Protein AF-A0A1G1H4Y8-F1 (afdb_monomer)

Solvent-accessible surface area (backbone atoms only — not comparable to full-atom values): 8447 Å² total; per-residue (Å²): 137,82,88,82,89,83,81,83,82,80,83,77,82,76,80,75,79,82,70,83,71,80,71,64,82,72,58,69,73,45,40,33,35,30,34,34,79,92,43,90,86,50,88,61,42,45,46,44,43,35,49,44,67,68,52,51,52,53,52,55,59,35,63,77,40,61,75,93,72,33,42,14,51,37,28,33,40,39,81,44,28,93,84,16,85,90,38,65,40,27,48,39,66,64,41,54,42,76,37,93,74,84,60,85,85,19,75,50,55,72,62,54,48,65,75,40,44,67,55,34,41,77,70,64,35,50,53,30,32,58,54,25,28,72,74,46,74,56,76,133

Radius of gyration: 25.7 Å; Cα contacts (8 Å, |Δi|>4): 232; chains: 1; bounding box: 93×52×41 Å

Secondary structure (DSSP, 8-state):
-----------------------------EEEEEEETT-SSSTT-EEEEE--HHHHHHHHHHHTS-GGGPPEEEEEEEES-TT-TT-SEEEEEEEEEEES---GGG---THHHHHSHHHIIIII-EE--TTEEEEEEE--

Mean predicted aligned error: 10.2 Å

pLDDT: mean 85.96, std 18.38, range [37.88, 98.56]

Sequence (140 aa):
MNLRIATLIILLLLVACNTNDNNSPSSQERTFLFGMVSDSTGDLDFTATTSDPDIISAVLADLDKPQDQRRHINGAIERGNNGNMNWNWHFKPDDWALAEMSIELCDGLPTDPQASLDYWVDRVGRFCPWGSFVKQEKKP

Foldseek 3Di:
DDDDDDDDDDDDPPPPPPPPPPPPPQLPKWKFKKAFLVDPPCLLIFIAIESDVVQVVLQVVQLPDDFVPFFWKKFFKDADRPVRVNARMYGDYPGMHGDPDDDPQQCDTSCPCRVPVCCCCVPVRMYTNRRMGTDGIDDD

Structure (mmCIF, N/CA/C/O backbone):
data_AF-A0A1G1H4Y8-F1
#
_entry.id   AF-A0A1G1H4Y8-F1
#
loop_
_atom_site.group_PDB
_atom_site.id
_atom_site.type_symbol
_atom_site.label_atom_id
_atom_site.label_alt_id
_atom_site.label_comp_id
_atom_site.label_asym_id
_atom_site.label_entity_id
_atom_site.label_seq_id
_atom_site.pdbx_PDB_ins_code
_atom_site.Cartn_x
_atom_site.Cartn_y
_atom_site.Cartn_z
_atom_site.occupancy
_atom_site.B_iso_or_equiv
_atom_site.auth_seq_id
_atom_site.auth_comp_id
_atom_site.auth_asym_id
_atom_site.auth_atom_id
_atom_site.pdbx_PDB_model_num
ATOM 1 N N . MET A 1 1 ? -78.346 -38.454 -21.417 1.00 40.50 1 MET A N 1
ATOM 2 C CA . MET A 1 1 ? -77.464 -38.939 -22.498 1.00 40.50 1 MET A CA 1
ATOM 3 C C . MET A 1 1 ? -76.580 -37.777 -22.941 1.00 40.50 1 MET A C 1
ATOM 5 O O . MET A 1 1 ? -77.110 -36.792 -23.427 1.00 40.50 1 MET A O 1
ATOM 9 N N . ASN A 1 2 ? -75.272 -37.905 -22.702 1.00 37.88 2 ASN A N 1
ATOM 10 C CA . ASN A 1 2 ? -74.150 -37.162 -23.305 1.00 37.88 2 ASN A CA 1
ATOM 11 C C . ASN A 1 2 ? -73.852 -35.713 -22.853 1.00 37.88 2 ASN A C 1
ATOM 13 O O . ASN A 1 2 ? -74.220 -34.732 -23.486 1.00 37.88 2 ASN A O 1
ATOM 17 N N . LEU A 1 3 ? -73.075 -35.652 -21.765 1.00 43.12 3 LEU A N 1
ATOM 18 C CA . LEU A 1 3 ? -71.881 -34.828 -21.512 1.00 43.12 3 LEU A CA 1
ATOM 19 C C . LEU A 1 3 ? -71.354 -33.981 -22.694 1.00 43.12 3 LEU A C 1
ATOM 21 O O . LEU A 1 3 ? -70.957 -34.572 -23.695 1.00 43.12 3 LEU A O 1
ATOM 25 N N . ARG A 1 4 ? -71.193 -32.655 -22.509 1.00 47.81 4 ARG A N 1
ATOM 26 C CA . ARG A 1 4 ? -70.048 -31.859 -23.018 1.00 47.81 4 ARG A CA 1
ATOM 27 C C . ARG A 1 4 ? -69.746 -30.684 -22.080 1.00 47.81 4 ARG A C 1
ATOM 29 O O . ARG A 1 4 ? -70.493 -29.716 -22.010 1.00 47.81 4 ARG A O 1
ATOM 36 N N . ILE A 1 5 ? -68.641 -30.815 -21.354 1.00 53.69 5 ILE A N 1
ATOM 37 C CA . ILE A 1 5 ? -68.002 -29.773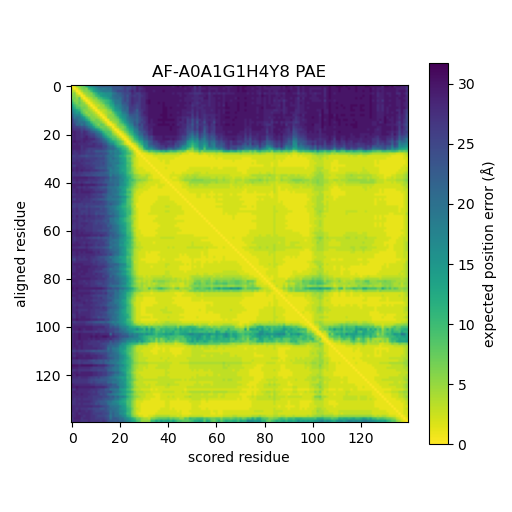 -20.546 1.00 53.69 5 ILE A CA 1
ATOM 38 C C . ILE A 1 5 ? -67.287 -28.836 -21.528 1.00 53.69 5 ILE A C 1
ATOM 40 O O . ILE A 1 5 ? -66.419 -29.289 -22.272 1.00 53.69 5 ILE A O 1
ATOM 44 N N . ALA A 1 6 ? -67.674 -27.561 -21.574 1.00 52.31 6 ALA A N 1
ATOM 45 C CA . ALA A 1 6 ? -66.977 -26.542 -22.355 1.00 52.31 6 ALA A CA 1
ATOM 46 C C . ALA A 1 6 ? -66.029 -25.773 -21.425 1.00 52.31 6 ALA A C 1
ATOM 48 O O . ALA A 1 6 ? -66.447 -24.937 -20.628 1.00 52.31 6 ALA A O 1
ATOM 49 N N . THR A 1 7 ? -64.752 -26.132 -21.494 1.00 53.78 7 THR A N 1
ATOM 50 C CA . THR A 1 7 ? -63.644 -25.569 -20.722 1.00 53.78 7 THR A CA 1
ATOM 51 C C . THR A 1 7 ? -63.353 -24.134 -21.172 1.00 53.78 7 THR A C 1
ATOM 53 O O . THR A 1 7 ? -63.011 -23.905 -22.331 1.00 53.78 7 THR A O 1
ATOM 56 N N . LEU A 1 8 ? -63.477 -23.165 -20.263 1.00 49.56 8 LEU A N 1
ATOM 57 C CA . LEU A 1 8 ? -63.115 -21.765 -20.491 1.00 49.56 8 LEU A CA 1
ATOM 58 C C . LEU A 1 8 ? -61.593 -21.617 -20.308 1.00 49.56 8 LEU A C 1
ATOM 60 O O . LEU A 1 8 ? -61.090 -21.658 -19.187 1.00 49.56 8 LEU A O 1
ATOM 64 N N . ILE A 1 9 ? -60.847 -21.512 -21.408 1.00 53.84 9 ILE A N 1
ATOM 65 C CA . ILE A 1 9 ? -59.391 -21.311 -21.387 1.00 53.84 9 ILE A CA 1
ATOM 66 C C . ILE A 1 9 ? -59.118 -19.825 -21.135 1.00 53.84 9 ILE A C 1
ATOM 68 O O . ILE A 1 9 ? -59.320 -18.983 -22.008 1.00 53.84 9 ILE A O 1
ATOM 72 N N . ILE A 1 10 ? -58.677 -19.509 -19.919 1.00 56.00 10 ILE A N 1
ATOM 73 C CA . ILE A 1 10 ? -58.153 -18.196 -19.537 1.00 56.00 10 ILE A CA 1
ATOM 74 C C . ILE A 1 10 ? -56.742 -18.078 -20.122 1.00 56.00 10 ILE A C 1
ATOM 76 O O . ILE A 1 10 ? -55.825 -18.781 -19.700 1.00 56.00 10 ILE A O 1
ATOM 80 N N . LEU A 1 11 ? -56.571 -17.194 -21.104 1.00 49.28 11 LEU A N 1
ATOM 81 C CA . LEU A 1 11 ? -55.270 -16.847 -21.668 1.00 49.28 11 LEU A CA 1
ATOM 82 C C . LEU A 1 11 ? -54.569 -15.853 -20.726 1.00 49.28 11 LEU A C 1
ATOM 84 O O . LEU A 1 11 ? -54.732 -14.641 -20.853 1.00 49.28 11 LEU A O 1
ATOM 88 N N . LEU A 1 12 ? -53.812 -16.365 -19.750 1.00 55.59 12 LEU A N 1
ATOM 89 C CA . LEU A 1 12 ? -52.840 -15.562 -19.006 1.00 55.59 12 LEU A CA 1
ATOM 90 C C . LEU A 1 12 ? -51.648 -15.263 -19.925 1.00 55.59 12 LEU A C 1
ATOM 92 O O . LEU A 1 12 ? -50.859 -16.149 -20.247 1.00 55.59 12 LEU A O 1
ATOM 96 N N . LEU A 1 13 ? -51.517 -14.000 -20.330 1.00 53.00 13 LEU A N 1
ATOM 97 C CA . LEU A 1 13 ? -50.291 -13.448 -20.901 1.00 53.00 13 LEU A CA 1
ATOM 98 C C . LEU A 1 13 ? -49.211 -13.447 -19.810 1.00 53.00 13 LEU A C 1
ATOM 100 O O . LEU A 1 13 ? -49.075 -12.491 -19.050 1.00 53.00 13 LEU A O 1
ATOM 104 N N . LEU A 1 14 ? -48.455 -14.539 -19.716 1.00 53.69 14 LEU A N 1
ATOM 105 C CA . LEU A 1 14 ? -47.176 -14.541 -19.019 1.00 53.69 14 LEU A CA 1
ATOM 106 C C . LEU A 1 14 ? -46.214 -13.689 -1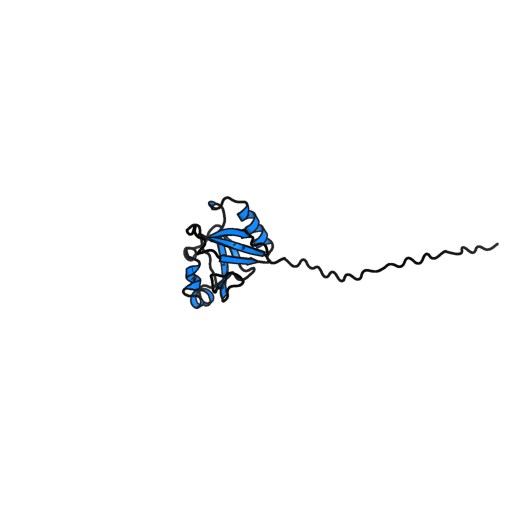9.849 1.00 53.69 14 LEU A C 1
ATOM 108 O O . LEU A 1 14 ? -45.654 -14.144 -20.846 1.00 53.69 14 LEU A O 1
ATOM 112 N N . VAL A 1 15 ? -46.044 -12.432 -19.443 1.00 57.78 15 VAL A N 1
ATOM 113 C CA . VAL A 1 15 ? -44.864 -11.647 -19.801 1.00 57.78 15 VAL A CA 1
ATOM 114 C C . VAL A 1 15 ? -43.679 -12.356 -19.151 1.00 57.78 15 VAL A C 1
ATOM 116 O O . VAL A 1 15 ? -43.399 -12.181 -17.968 1.00 57.78 15 VAL A O 1
ATOM 119 N N . ALA A 1 16 ? -43.032 -13.234 -19.911 1.00 54.09 16 ALA A N 1
ATOM 120 C CA . ALA A 1 16 ? -41.738 -13.774 -19.548 1.00 54.09 16 ALA A CA 1
ATOM 121 C C . ALA A 1 16 ? -40.726 -12.630 -19.670 1.00 54.09 16 ALA A C 1
ATOM 123 O O . ALA A 1 16 ? -40.292 -12.285 -20.769 1.00 54.09 16 ALA A O 1
ATOM 124 N N . CYS A 1 17 ? -40.375 -12.010 -18.544 1.00 53.81 17 CYS A N 1
ATOM 125 C CA . CYS A 1 17 ? -39.141 -11.246 -18.467 1.00 53.81 17 CYS A CA 1
ATOM 126 C C . CYS A 1 17 ? -38.000 -12.239 -18.688 1.00 53.81 17 CYS A C 1
ATOM 128 O O . CYS A 1 17 ? -37.648 -13.004 -17.796 1.00 53.81 17 CYS A O 1
ATOM 130 N N . ASN A 1 18 ? -37.459 -12.258 -19.903 1.00 51.84 18 ASN A N 1
ATOM 131 C CA . ASN A 1 18 ? -36.187 -12.899 -20.184 1.00 51.84 18 ASN A CA 1
ATOM 132 C C . ASN A 1 18 ? -35.076 -11.991 -19.645 1.00 51.84 18 ASN A C 1
ATOM 134 O O . ASN A 1 18 ? -34.394 -11.312 -20.413 1.00 51.84 18 ASN A O 1
ATOM 138 N N . THR A 1 19 ? -34.938 -11.905 -18.323 1.00 48.22 19 THR A N 1
ATOM 139 C CA . THR A 1 19 ? -33.696 -11.423 -17.734 1.00 48.22 19 THR A CA 1
ATOM 140 C C . THR A 1 19 ? -32.726 -12.588 -17.769 1.00 48.22 19 THR A C 1
ATOM 142 O O . THR A 1 19 ? -32.739 -13.484 -16.928 1.00 48.22 19 THR A O 1
ATOM 145 N N . ASN A 1 20 ? -31.882 -12.582 -18.799 1.00 50.19 20 ASN A N 1
ATOM 146 C CA . ASN A 1 20 ? -30.609 -13.284 -18.764 1.00 50.19 20 ASN A CA 1
ATOM 147 C C . ASN A 1 20 ? -29.728 -12.598 -17.707 1.00 50.19 20 ASN A C 1
ATOM 149 O O . ASN A 1 20 ? -28.750 -11.933 -18.044 1.00 50.19 20 ASN A O 1
ATOM 153 N N . ASP A 1 21 ? -30.100 -12.716 -16.434 1.00 48.72 21 ASP A N 1
ATOM 154 C CA . ASP A 1 21 ? -29.264 -12.303 -15.320 1.00 48.72 21 ASP A CA 1
ATOM 155 C C . ASP A 1 21 ? -28.197 -13.379 -15.152 1.00 48.72 21 ASP A C 1
ATOM 157 O O . ASP A 1 21 ? -28.234 -14.212 -14.248 1.00 48.72 21 ASP A O 1
ATOM 161 N N . ASN A 1 22 ? -27.196 -13.329 -16.027 1.00 45.34 22 ASN A N 1
ATOM 162 C CA . ASN A 1 22 ? -25.881 -13.881 -15.734 1.00 45.34 22 ASN A CA 1
ATOM 163 C C . ASN A 1 22 ? -25.207 -13.000 -14.663 1.00 45.34 22 ASN A C 1
ATOM 165 O O . ASN A 1 22 ? -24.094 -12.519 -14.854 1.00 45.34 22 ASN A O 1
ATOM 169 N N . ASN A 1 23 ? -25.883 -12.769 -13.535 1.00 46.97 23 ASN A N 1
ATOM 170 C CA . ASN A 1 23 ? -25.273 -12.239 -12.326 1.00 46.97 23 ASN A CA 1
ATOM 171 C C . ASN A 1 23 ? -24.546 -13.398 -11.645 1.00 46.97 23 ASN A C 1
ATOM 173 O O . ASN A 1 23 ? -24.952 -13.913 -10.606 1.00 46.97 23 ASN A O 1
ATOM 177 N N . SER A 1 24 ? -23.432 -13.800 -12.258 1.00 47.72 24 SER A N 1
ATOM 178 C CA . SER A 1 24 ? -22.297 -14.235 -11.454 1.00 47.72 24 SER A CA 1
ATOM 179 C C . SER A 1 24 ? -22.012 -13.084 -10.483 1.00 47.72 24 SER A C 1
ATOM 181 O O . SER A 1 24 ? -22.055 -11.935 -10.933 1.00 47.72 24 SER A O 1
ATOM 183 N N . PRO A 1 25 ? -21.776 -13.319 -9.181 1.00 47.59 25 PRO A N 1
ATOM 184 C CA . PRO A 1 25 ? -21.366 -12.240 -8.302 1.00 47.59 25 PRO A CA 1
ATOM 185 C C . PRO A 1 25 ? -20.052 -11.716 -8.873 1.00 47.59 25 PRO A C 1
ATOM 187 O O . PRO A 1 25 ? -19.017 -12.367 -8.772 1.00 47.59 25 PRO A O 1
ATOM 190 N N . SER A 1 26 ? -20.112 -10.580 -9.564 1.00 50.66 26 SER A N 1
ATOM 191 C CA . SER A 1 26 ? -18.940 -9.755 -9.778 1.00 50.66 26 SER A CA 1
ATOM 192 C C . SER A 1 26 ? -18.461 -9.451 -8.368 1.00 50.66 26 SER A C 1
ATOM 194 O O . SER A 1 26 ? -19.160 -8.773 -7.614 1.00 50.66 26 SER A O 1
ATOM 196 N N . SER A 1 27 ? -17.345 -10.054 -7.963 1.00 64.38 27 SER A N 1
ATOM 197 C CA . SER A 1 27 ? -16.644 -9.621 -6.768 1.00 64.38 27 SER A CA 1
ATOM 198 C C . SER A 1 27 ? -16.307 -8.157 -7.006 1.00 64.38 27 SER A C 1
ATOM 200 O O . SER A 1 27 ? -15.480 -7.823 -7.853 1.00 64.38 27 SER A O 1
ATOM 202 N N . GLN A 1 28 ? -17.067 -7.269 -6.370 1.00 86.75 28 GLN A N 1
ATOM 203 C CA . GLN A 1 28 ? -16.855 -5.842 -6.521 1.00 86.75 28 GLN A CA 1
ATOM 204 C C . GLN A 1 28 ? -15.432 -5.554 -6.056 1.00 86.75 28 GLN A C 1
ATOM 206 O O . GLN A 1 28 ? -15.087 -5.846 -4.912 1.00 86.75 28 GLN A O 1
ATOM 211 N N . GLU A 1 29 ? -14.616 -5.022 -6.958 1.00 92.75 29 GLU A N 1
ATOM 212 C CA . GLU A 1 29 ? -13.262 -4.602 -6.637 1.00 92.75 29 GLU A CA 1
ATOM 213 C C . GLU A 1 29 ? -13.309 -3.505 -5.562 1.00 92.75 29 GLU A C 1
ATOM 215 O O . GLU A 1 29 ? -14.134 -2.587 -5.620 1.00 92.75 29 GLU A O 1
ATOM 220 N N . ARG A 1 30 ? -12.443 -3.623 -4.552 1.00 95.69 30 ARG A N 1
ATOM 221 C CA . ARG A 1 30 ? -12.343 -2.692 -3.425 1.00 95.69 30 ARG A CA 1
ATOM 222 C C . ARG A 1 30 ? -10.925 -2.173 -3.307 1.00 95.69 30 ARG A C 1
ATOM 224 O O . ARG A 1 30 ? -9.963 -2.929 -3.429 1.00 95.69 30 ARG A O 1
ATOM 231 N N . THR A 1 31 ? -10.806 -0.886 -3.007 1.00 96.88 31 THR A N 1
ATOM 232 C CA . THR A 1 31 ? -9.520 -0.223 -2.790 1.00 96.88 31 THR A CA 1
ATOM 233 C C . THR A 1 31 ? -9.400 0.207 -1.339 1.00 96.88 31 THR A C 1
ATOM 235 O O . THR A 1 31 ? -10.292 0.843 -0.777 1.00 96.88 31 THR A O 1
ATOM 238 N N . PHE A 1 32 ? -8.256 -0.084 -0.737 1.00 97.69 32 PHE A N 1
ATOM 239 C CA . PHE A 1 32 ? -7.942 0.275 0.638 1.00 97.69 32 PHE A CA 1
ATOM 240 C C . PHE A 1 32 ? -6.741 1.213 0.672 1.00 97.69 32 PHE A C 1
ATOM 242 O O . PHE A 1 32 ? -5.788 1.051 -0.089 1.00 97.69 32 PHE A O 1
ATOM 249 N N . LEU A 1 33 ? -6.809 2.216 1.545 1.00 97.88 33 LEU A N 1
ATOM 250 C CA . LEU A 1 33 ? -5.703 3.112 1.854 1.00 97.88 33 LEU A CA 1
ATOM 251 C C . LEU A 1 33 ? -4.893 2.518 3.004 1.00 97.88 33 LEU A C 1
ATOM 253 O O . LEU A 1 33 ? -5.452 2.224 4.062 1.00 97.88 33 LEU A O 1
ATOM 257 N N . PHE A 1 34 ? -3.589 2.406 2.807 1.00 98.00 34 PHE A N 1
ATOM 258 C CA . PHE A 1 34 ? -2.609 2.042 3.817 1.00 98.00 34 PHE A CA 1
ATOM 259 C C . PHE A 1 34 ? -1.757 3.259 4.161 1.00 98.00 34 PHE A C 1
ATOM 261 O O . PHE A 1 34 ? -1.472 4.085 3.293 1.00 98.00 34 PHE A O 1
ATOM 268 N N . GLY A 1 35 ? -1.357 3.359 5.424 1.00 97.44 35 GLY A N 1
ATOM 269 C CA . GLY A 1 35 ? -0.361 4.326 5.877 1.00 97.44 35 GLY A CA 1
ATOM 270 C C . GLY A 1 35 ? 0.741 3.656 6.676 1.00 97.44 35 GLY A C 1
ATOM 271 O O . GLY A 1 35 ? 0.666 2.458 6.938 1.00 97.44 35 GLY A O 1
ATOM 272 N N . MET A 1 36 ? 1.751 4.433 7.062 1.00 97.00 36 MET A N 1
ATOM 273 C CA . MET A 1 36 ? 2.919 3.958 7.806 1.00 97.00 36 MET A CA 1
ATOM 274 C C . MET A 1 36 ? 2.899 4.494 9.240 1.00 97.00 36 MET A C 1
ATOM 276 O O . MET A 1 36 ? 2.643 5.673 9.455 1.00 97.00 36 MET A O 1
ATOM 280 N N . VAL A 1 37 ? 3.205 3.665 10.241 1.00 95.69 37 VAL A N 1
ATOM 281 C CA . VAL A 1 37 ? 3.258 4.090 11.657 1.00 95.69 37 VAL A CA 1
ATOM 282 C C . VAL A 1 37 ? 4.290 5.192 11.908 1.00 95.69 37 VAL A C 1
ATOM 284 O O . VAL A 1 37 ? 4.139 5.978 12.839 1.00 95.69 37 VAL A O 1
ATOM 287 N N . SER A 1 38 ? 5.331 5.252 11.077 1.00 94.25 38 SER A N 1
ATOM 288 C CA . SER A 1 38 ? 6.378 6.273 11.109 1.00 94.25 38 SER A CA 1
ATOM 289 C C . SER A 1 38 ? 5.978 7.586 10.431 1.00 94.25 38 SER A C 1
ATOM 291 O O . SER A 1 38 ? 6.740 8.549 10.511 1.00 94.25 38 SER A O 1
ATOM 293 N N . ASP A 1 39 ? 4.814 7.641 9.780 1.00 95.62 39 ASP A N 1
ATOM 294 C CA . ASP A 1 39 ? 4.368 8.785 8.996 1.00 95.62 39 ASP A CA 1
ATOM 295 C C . ASP A 1 39 ? 2.967 9.261 9.406 1.00 95.62 39 ASP A C 1
ATOM 297 O O . ASP A 1 39 ? 1.935 8.668 9.081 1.00 95.62 39 ASP A O 1
ATOM 301 N N . SER A 1 40 ? 2.940 10.391 10.109 1.00 93.12 40 SER A N 1
ATOM 302 C CA . SER A 1 40 ? 1.705 11.059 10.509 1.00 93.12 40 SER A CA 1
ATOM 303 C C . SER A 1 40 ? 1.173 12.053 9.473 1.00 93.12 40 SER A C 1
ATOM 305 O O . SER A 1 40 ? 0.028 12.486 9.617 1.00 93.12 40 SER A O 1
ATOM 307 N N . THR A 1 41 ? 1.952 12.427 8.449 1.00 95.38 41 THR A N 1
ATOM 308 C CA . THR A 1 41 ? 1.513 13.373 7.407 1.00 95.38 41 THR A CA 1
ATOM 309 C C . THR A 1 41 ? 0.721 12.668 6.309 1.00 95.38 41 THR A C 1
ATOM 311 O O . THR A 1 41 ? -0.171 13.278 5.719 1.00 95.38 41 THR A O 1
ATOM 314 N N . GLY A 1 42 ? 0.983 11.375 6.094 1.00 95.62 42 GLY A N 1
ATOM 315 C CA . GLY A 1 42 ? 0.382 10.576 5.026 1.00 95.62 42 GLY A CA 1
ATOM 316 C C . GLY A 1 42 ? 1.120 10.699 3.692 1.00 95.62 42 GLY A C 1
ATOM 317 O O . GLY A 1 42 ? 0.601 10.260 2.667 1.00 95.62 42 GLY A O 1
ATOM 318 N N . ASP A 1 43 ? 2.326 11.271 3.687 1.00 96.06 43 ASP A N 1
ATOM 319 C CA . ASP A 1 43 ? 3.184 11.350 2.501 1.00 96.06 43 ASP A CA 1
ATOM 320 C C . ASP A 1 43 ? 3.613 9.957 2.006 1.00 96.06 43 ASP A C 1
ATOM 322 O O . ASP A 1 43 ? 3.863 9.757 0.816 1.00 96.06 43 ASP A O 1
ATOM 326 N N . LEU A 1 44 ? 3.657 8.976 2.910 1.00 96.75 44 LEU A N 1
ATOM 327 C CA . LEU A 1 44 ? 3.945 7.572 2.638 1.00 96.75 44 LEU A CA 1
ATOM 328 C C . LEU A 1 44 ? 2.683 6.740 2.386 1.00 96.75 44 LEU A C 1
ATOM 330 O O . LEU A 1 44 ? 2.778 5.521 2.267 1.00 96.75 44 LEU A O 1
ATOM 334 N N . ASP A 1 45 ? 1.501 7.347 2.303 1.00 97.50 45 ASP A N 1
ATOM 335 C CA . ASP A 1 45 ? 0.283 6.580 2.069 1.00 97.50 45 ASP A CA 1
ATOM 336 C C . ASP A 1 45 ? 0.272 5.954 0.674 1.00 97.50 45 ASP A C 1
ATOM 338 O O . ASP A 1 45 ? 0.684 6.554 -0.324 1.00 97.50 45 ASP A O 1
ATOM 342 N N . PHE A 1 46 ? -0.250 4.734 0.599 1.00 97.75 46 PHE A N 1
ATOM 343 C CA . PHE A 1 46 ? -0.407 3.998 -0.648 1.00 97.75 46 PHE A CA 1
ATOM 344 C C . PHE A 1 46 ? -1.717 3.215 -0.662 1.00 97.75 46 PHE A C 1
ATOM 346 O O . PHE A 1 46 ? -2.343 2.983 0.371 1.00 97.75 46 PHE A O 1
ATOM 353 N N . THR A 1 47 ? -2.165 2.812 -1.846 1.00 97.50 47 THR A N 1
ATOM 354 C CA . THR A 1 47 ? -3.371 1.996 -2.007 1.00 97.50 47 THR A CA 1
ATOM 355 C C . THR A 1 47 ? -3.063 0.581 -2.450 1.00 97.50 47 THR A C 1
ATOM 357 O O . THR A 1 47 ? -2.147 0.356 -3.239 1.00 97.50 47 THR A O 1
ATOM 360 N N . ALA A 1 48 ? -3.898 -0.354 -2.007 1.00 97.44 48 ALA A N 1
ATOM 361 C CA . ALA A 1 48 ? -3.966 -1.695 -2.566 1.00 97.44 48 ALA A CA 1
ATOM 362 C C . ALA A 1 48 ? -5.415 -2.029 -2.920 1.00 97.44 48 ALA A C 1
ATOM 364 O O . ALA A 1 48 ? -6.348 -1.674 -2.192 1.00 97.44 48 ALA A O 1
ATOM 365 N N . THR A 1 49 ? -5.581 -2.695 -4.054 1.00 96.50 49 THR A N 1
ATOM 366 C CA . THR A 1 49 ? -6.879 -3.044 -4.622 1.00 96.50 49 THR A CA 1
ATOM 367 C C . THR A 1 49 ? -7.017 -4.561 -4.660 1.00 96.50 49 THR A C 1
ATOM 369 O O . THR A 1 49 ? -6.025 -5.270 -4.831 1.00 96.50 49 THR A O 1
ATOM 372 N N . THR A 1 50 ? -8.226 -5.066 -4.437 1.00 96.88 50 THR A N 1
ATOM 373 C CA . THR A 1 50 ? -8.519 -6.501 -4.453 1.00 96.88 50 THR A CA 1
ATOM 374 C C . THR A 1 50 ? -9.998 -6.758 -4.744 1.00 96.88 50 THR A C 1
ATOM 376 O O . THR A 1 50 ? -10.870 -5.972 -4.370 1.00 96.88 50 THR A O 1
ATOM 379 N N . SER A 1 51 ? -10.272 -7.870 -5.411 1.00 96.75 51 SER A N 1
ATOM 380 C CA . SER A 1 51 ? -11.577 -8.502 -5.555 1.00 96.75 51 SER A CA 1
ATOM 381 C C . SER A 1 51 ? -11.689 -9.813 -4.751 1.00 96.75 51 SER A C 1
ATOM 383 O O . SER A 1 51 ? -12.777 -10.383 -4.658 1.00 96.75 51 SER A O 1
ATOM 385 N N . ASP A 1 52 ? -10.597 -10.282 -4.140 1.00 97.06 52 ASP A N 1
ATOM 386 C CA . ASP A 1 52 ? -10.558 -11.489 -3.316 1.00 97.06 52 ASP A CA 1
ATOM 387 C C . ASP A 1 52 ? -11.371 -11.304 -2.013 1.00 97.06 52 ASP A C 1
ATOM 389 O O . ASP A 1 52 ? -11.047 -10.448 -1.178 1.00 97.06 52 ASP A O 1
ATOM 393 N N . PRO A 1 53 ? -12.431 -12.106 -1.796 1.00 96.62 53 PRO A N 1
ATOM 394 C CA . PRO A 1 53 ? -13.285 -11.979 -0.621 1.00 96.62 53 PRO A CA 1
ATOM 395 C C . PRO A 1 53 ? -12.559 -12.255 0.705 1.00 96.62 53 PRO A C 1
ATOM 397 O O . PRO A 1 53 ? -12.932 -11.661 1.721 1.00 96.62 53 PRO A O 1
ATOM 400 N N . ASP A 1 54 ? -11.525 -13.098 0.719 1.00 97.62 54 ASP A N 1
ATOM 401 C CA . ASP A 1 54 ? -10.761 -13.425 1.924 1.00 97.62 54 ASP A CA 1
ATOM 402 C C . ASP A 1 54 ? -9.846 -12.260 2.313 1.00 97.62 54 ASP A C 1
ATOM 404 O O . ASP A 1 54 ? -9.804 -11.867 3.485 1.00 97.62 54 ASP A O 1
ATOM 408 N N . ILE A 1 55 ? -9.184 -11.634 1.331 1.00 98.19 55 ILE A N 1
ATOM 409 C CA . ILE A 1 55 ? -8.401 -10.409 1.553 1.00 98.19 55 ILE A CA 1
ATOM 410 C C . ILE A 1 55 ? -9.325 -9.295 2.051 1.00 98.19 55 ILE A C 1
ATOM 412 O O . ILE A 1 55 ? -9.041 -8.653 3.065 1.00 98.19 55 ILE A O 1
ATOM 416 N N . ILE A 1 56 ? -10.467 -9.096 1.389 1.00 98.00 56 ILE A N 1
ATOM 417 C CA . ILE A 1 56 ? -11.467 -8.098 1.781 1.00 98.00 56 ILE A CA 1
ATOM 418 C C . ILE A 1 56 ? -11.921 -8.325 3.228 1.00 98.00 56 ILE A C 1
ATOM 420 O O . ILE A 1 56 ? -11.913 -7.388 4.029 1.00 98.00 56 ILE A O 1
ATOM 424 N N . SER A 1 57 ? -12.292 -9.557 3.586 1.00 97.75 57 SER A N 1
ATOM 425 C CA . SER A 1 57 ? -12.723 -9.892 4.945 1.00 97.75 57 SER A CA 1
ATOM 426 C C . SER A 1 57 ? -11.614 -9.642 5.969 1.00 97.75 57 SER A C 1
ATOM 428 O O . SER A 1 57 ? -11.883 -9.129 7.056 1.00 97.75 57 SER A O 1
ATOM 430 N N . ALA A 1 58 ? -10.364 -9.972 5.636 1.00 98.44 58 ALA A N 1
ATOM 431 C CA . ALA A 1 58 ? -9.216 -9.746 6.506 1.00 98.44 58 ALA A CA 1
ATOM 432 C C . ALA A 1 58 ? -8.964 -8.251 6.757 1.00 98.44 58 ALA A C 1
ATOM 434 O O . ALA A 1 58 ? -8.698 -7.864 7.895 1.00 98.44 58 ALA A O 1
ATOM 435 N N . VAL A 1 59 ? -9.068 -7.416 5.722 1.00 98.38 59 VAL A N 1
ATOM 436 C CA . VAL A 1 59 ? -8.865 -5.966 5.830 1.00 98.38 59 VAL A CA 1
ATOM 437 C C . VAL A 1 59 ? -9.973 -5.305 6.637 1.00 98.38 59 VAL A C 1
ATOM 439 O O . VAL A 1 59 ? -9.691 -4.472 7.496 1.00 98.38 59 VAL A O 1
ATOM 442 N N . LEU A 1 60 ? -11.226 -5.705 6.412 1.00 98.06 60 LEU A N 1
ATOM 443 C CA . LEU A 1 60 ? -12.348 -5.219 7.210 1.00 98.06 60 LEU A CA 1
ATOM 444 C C . LEU A 1 60 ? -12.199 -5.592 8.688 1.00 98.06 60 LEU A C 1
ATOM 446 O O . LEU A 1 60 ? -12.380 -4.734 9.546 1.00 98.06 60 LEU A O 1
ATOM 450 N N . ALA A 1 61 ? -11.786 -6.826 8.986 1.00 98.44 61 ALA A N 1
ATOM 451 C CA . ALA A 1 61 ? -11.530 -7.249 10.360 1.00 98.44 61 ALA A CA 1
ATOM 452 C C . ALA A 1 61 ? -10.401 -6.446 11.031 1.00 98.44 61 ALA A C 1
ATOM 454 O O . ALA A 1 61 ? -10.431 -6.247 12.243 1.00 98.44 61 ALA A O 1
ATOM 455 N N . ASP A 1 62 ? -9.404 -5.979 10.276 1.00 98.56 62 ASP A N 1
ATOM 456 C CA . ASP A 1 62 ? -8.338 -5.127 10.808 1.00 98.56 62 ASP A CA 1
ATOM 457 C C . ASP A 1 62 ? -8.778 -3.669 11.001 1.00 98.56 62 ASP A C 1
ATOM 459 O O . ASP A 1 62 ? -8.325 -3.018 11.941 1.00 98.56 62 ASP A O 1
ATOM 463 N N . LEU A 1 63 ? -9.703 -3.153 10.186 1.00 98.44 63 LEU A N 1
ATOM 464 C CA . LEU A 1 63 ? -10.281 -1.818 10.387 1.00 98.44 63 LEU A CA 1
ATOM 465 C C . LEU A 1 63 ? -11.035 -1.688 11.720 1.00 98.44 63 LEU A C 1
ATOM 467 O O . LEU A 1 63 ? -11.036 -0.602 12.302 1.00 98.44 63 LEU A O 1
ATOM 471 N N . ASP A 1 64 ? -11.596 -2.786 12.228 1.00 98.00 64 ASP A N 1
ATOM 472 C CA . ASP A 1 64 ? -12.279 -2.839 13.527 1.00 98.00 64 ASP A CA 1
ATOM 473 C C . ASP A 1 64 ? -11.313 -2.933 14.727 1.00 98.00 64 ASP A C 1
ATOM 475 O O . ASP A 1 64 ? -11.733 -2.822 15.882 1.00 98.00 64 ASP A O 1
ATOM 479 N N . LYS A 1 65 ? -10.008 -3.114 14.484 1.00 98.25 65 LYS A N 1
ATOM 480 C CA . LYS A 1 65 ? -8.982 -3.195 15.533 1.00 98.25 65 LYS A CA 1
ATOM 481 C C . LYS A 1 65 ? -8.357 -1.829 15.838 1.00 98.25 65 LYS A C 1
ATOM 483 O O . LYS A 1 65 ? -8.271 -0.972 14.944 1.00 98.25 65 LYS A O 1
ATOM 488 N N . PRO A 1 66 ? -7.831 -1.633 17.064 1.00 98.00 66 PRO A N 1
ATOM 489 C CA . PRO A 1 66 ? -6.856 -0.582 17.352 1.00 98.00 66 PRO A CA 1
ATOM 490 C C . PRO A 1 66 ? -5.685 -0.613 16.361 1.00 98.00 66 PRO A C 1
ATOM 492 O O . PRO A 1 66 ? -5.280 -1.688 15.923 1.00 98.00 66 PRO A O 1
ATOM 495 N N . GLN A 1 67 ? -5.149 0.556 15.997 1.00 96.31 67 GLN A N 1
ATOM 496 C CA . GLN A 1 67 ? -4.118 0.682 14.955 1.00 96.31 67 GLN A CA 1
ATOM 497 C C . GLN A 1 67 ? -2.880 -0.188 15.221 1.00 96.31 67 GLN A C 1
ATOM 499 O O . GLN A 1 67 ? -2.356 -0.799 14.298 1.00 96.31 67 GLN A O 1
ATOM 504 N N . ASP A 1 68 ? -2.436 -0.266 16.472 1.00 95.12 68 ASP A N 1
ATOM 505 C CA . ASP A 1 68 ? -1.278 -1.048 16.922 1.00 95.12 68 ASP A CA 1
ATOM 506 C C . ASP A 1 68 ? -1.501 -2.571 16.897 1.00 95.12 68 ASP A C 1
ATOM 508 O O . ASP A 1 68 ? -0.563 -3.336 17.098 1.00 95.12 68 ASP A O 1
ATOM 512 N N . GLN A 1 69 ? -2.731 -3.016 16.627 1.00 96.69 69 GLN A N 1
ATOM 513 C CA . GLN A 1 69 ? -3.109 -4.424 16.467 1.00 96.69 69 GLN A CA 1
ATOM 514 C C . GLN A 1 69 ? -3.430 -4.784 15.008 1.00 96.69 69 GLN A C 1
ATOM 516 O O . GLN A 1 69 ? -3.880 -5.901 14.729 1.00 96.69 69 GLN A O 1
ATOM 521 N N . ARG A 1 70 ? -3.256 -3.840 14.073 1.00 97.94 70 ARG A N 1
ATOM 522 C CA . ARG A 1 70 ? -3.462 -4.072 12.640 1.00 97.94 70 ARG A CA 1
ATOM 523 C C . ARG A 1 70 ? -2.217 -4.697 12.037 1.00 97.94 70 ARG A C 1
ATOM 525 O O . ARG A 1 70 ? -1.094 -4.326 12.360 1.00 97.94 70 ARG A O 1
ATOM 532 N N . ARG A 1 71 ? -2.448 -5.646 11.148 1.00 97.94 71 ARG A N 1
ATOM 533 C CA . ARG A 1 71 ? -1.432 -6.336 10.366 1.00 97.94 71 ARG A CA 1
ATOM 534 C C . ARG A 1 71 ? -0.954 -5.451 9.226 1.00 97.94 71 ARG A C 1
ATOM 536 O O . ARG A 1 71 ? -1.719 -4.646 8.683 1.00 97.94 71 ARG A O 1
ATOM 543 N N . HIS A 1 72 ? 0.288 -5.664 8.819 1.00 97.19 72 HIS A N 1
ATOM 544 C CA . HIS A 1 72 ? 0.859 -5.007 7.653 1.00 97.19 72 HIS A CA 1
ATOM 545 C C . HIS A 1 72 ? 0.527 -5.762 6.371 1.00 97.19 72 HIS A C 1
ATOM 547 O O . HIS A 1 72 ? 0.256 -6.964 6.377 1.00 97.19 72 HIS A O 1
ATOM 553 N N . ILE A 1 73 ? 0.559 -5.052 5.249 1.00 97.88 73 ILE A N 1
ATOM 554 C CA . ILE A 1 73 ? 0.399 -5.662 3.928 1.00 97.88 73 ILE A CA 1
ATOM 555 C C . ILE A 1 73 ? 1.699 -6.326 3.470 1.00 97.88 73 ILE A C 1
ATOM 557 O O . ILE A 1 73 ? 2.796 -5.814 3.689 1.00 97.88 73 ILE A O 1
ATOM 561 N N . ASN A 1 74 ? 1.571 -7.472 2.808 1.00 97.00 74 ASN A N 1
ATOM 562 C CA . ASN A 1 74 ? 2.659 -8.191 2.159 1.00 97.00 74 ASN A CA 1
ATOM 563 C C . ASN A 1 74 ? 2.149 -8.788 0.849 1.00 97.00 74 ASN A C 1
ATOM 565 O O . ASN A 1 74 ? 1.163 -9.522 0.843 1.00 97.00 74 ASN A O 1
ATOM 569 N N . GLY A 1 75 ? 2.822 -8.506 -0.261 1.00 96.44 75 GLY A N 1
ATOM 570 C CA . GLY A 1 75 ? 2.358 -8.985 -1.555 1.00 96.44 75 GLY A CA 1
ATOM 571 C C . GLY A 1 75 ? 3.290 -8.691 -2.707 1.00 96.44 75 GLY A C 1
ATOM 572 O O . GLY A 1 75 ? 4.318 -8.029 -2.552 1.00 96.44 75 GLY A O 1
ATOM 573 N N . ALA A 1 76 ? 2.925 -9.217 -3.868 1.00 97.81 76 ALA A N 1
ATOM 574 C CA . ALA A 1 76 ? 3.602 -8.914 -5.110 1.00 97.81 76 ALA A CA 1
ATOM 575 C C . ALA A 1 76 ? 3.313 -7.474 -5.547 1.00 97.81 76 ALA A C 1
ATOM 577 O O . ALA A 1 76 ? 2.219 -6.946 -5.340 1.00 97.81 76 ALA A O 1
ATOM 578 N N . ILE A 1 77 ? 4.296 -6.851 -6.189 1.00 97.62 77 ILE A N 1
ATOM 579 C CA . ILE A 1 77 ? 4.167 -5.504 -6.749 1.00 97.62 77 ILE A CA 1
ATOM 580 C C . ILE A 1 77 ? 4.427 -5.511 -8.250 1.00 97.62 77 ILE A C 1
ATOM 582 O O . ILE A 1 77 ? 5.125 -6.381 -8.779 1.00 97.62 77 ILE A O 1
ATOM 586 N N . GLU A 1 78 ? 3.880 -4.522 -8.941 1.00 98.06 78 GLU A N 1
ATOM 587 C CA . GLU A 1 78 ? 4.171 -4.260 -10.345 1.00 98.06 78 GLU A CA 1
ATOM 588 C C . GLU A 1 78 ? 4.259 -2.765 -10.649 1.00 98.06 78 GLU A C 1
ATOM 590 O O . GLU A 1 78 ? 4.010 -1.906 -9.800 1.00 98.06 78 GLU A O 1
ATOM 595 N N . ARG A 1 79 ? 4.690 -2.461 -11.876 1.00 97.81 79 ARG A N 1
ATOM 596 C CA . ARG A 1 79 ? 4.860 -1.093 -12.370 1.00 97.81 79 ARG A CA 1
ATOM 597 C C . ARG A 1 79 ? 3.501 -0.444 -12.642 1.00 97.81 79 ARG A C 1
ATOM 599 O O . ARG A 1 79 ? 2.539 -1.114 -12.997 1.00 97.81 79 ARG A O 1
ATOM 606 N N . GLY A 1 80 ? 3.464 0.883 -12.575 1.00 96.44 80 GLY A N 1
ATOM 607 C CA . GLY A 1 80 ? 2.250 1.679 -12.752 1.00 96.44 80 GLY A CA 1
ATOM 608 C C . GLY A 1 80 ? 1.582 1.997 -11.419 1.00 96.44 80 GLY A C 1
ATOM 609 O O . GLY A 1 80 ? 1.943 1.437 -10.391 1.00 96.44 80 GLY A O 1
ATOM 610 N N . ASN A 1 81 ? 0.619 2.917 -11.430 1.00 93.06 81 ASN A N 1
ATOM 611 C CA . ASN A 1 81 ? 0.018 3.415 -10.194 1.00 93.06 81 ASN A CA 1
ATOM 612 C C . ASN A 1 81 ? -1.277 2.687 -9.800 1.00 93.06 81 ASN A C 1
ATOM 614 O O . ASN A 1 81 ? -1.527 2.548 -8.618 1.00 93.06 81 ASN A O 1
ATOM 618 N N . ASN A 1 82 ? -2.114 2.222 -10.730 1.00 88.69 82 ASN A N 1
ATOM 619 C CA . ASN A 1 82 ? -3.433 1.639 -10.427 1.00 88.69 82 ASN A CA 1
ATOM 620 C C . ASN A 1 82 ? -4.243 2.433 -9.365 1.00 88.69 82 ASN A C 1
ATOM 622 O O . ASN A 1 82 ? -4.781 1.876 -8.411 1.00 88.69 82 ASN A O 1
ATOM 626 N N . GLY A 1 83 ? -4.248 3.769 -9.469 1.00 85.75 83 GLY A N 1
ATOM 627 C CA . GLY A 1 83 ? -4.890 4.658 -8.482 1.00 85.75 83 GLY A CA 1
ATOM 628 C C . GLY A 1 83 ? -4.032 5.025 -7.257 1.00 85.75 83 GLY A C 1
ATOM 629 O O . GLY A 1 83 ? -4.443 5.852 -6.438 1.00 85.75 83 GLY A O 1
ATOM 630 N N . ASN A 1 84 ? -2.815 4.491 -7.161 1.00 89.94 84 ASN A N 1
ATOM 631 C CA . ASN A 1 84 ? -1.809 4.794 -6.146 1.00 89.94 84 ASN A CA 1
ATOM 632 C C . ASN A 1 84 ? -1.066 6.107 -6.470 1.00 89.94 84 ASN A C 1
ATOM 634 O O . ASN A 1 84 ? 0.081 6.101 -6.900 1.00 89.94 84 ASN A O 1
ATOM 638 N N . MET A 1 85 ? -1.753 7.247 -6.337 1.00 79.56 85 MET A N 1
ATOM 639 C CA . MET A 1 85 ? -1.383 8.535 -6.962 1.00 79.56 85 MET A CA 1
ATOM 640 C C . MET A 1 85 ? 0.067 9.015 -6.753 1.00 79.56 85 MET A C 1
ATOM 642 O O . MET A 1 85 ? 0.599 9.678 -7.640 1.00 79.56 85 MET A O 1
ATOM 646 N N . ASN A 1 86 ? 0.707 8.688 -5.627 1.00 91.44 86 ASN A N 1
ATOM 647 C CA . ASN A 1 86 ? 2.063 9.152 -5.300 1.00 91.44 86 ASN A CA 1
ATOM 648 C C . ASN A 1 86 ? 3.177 8.223 -5.810 1.00 91.44 86 ASN A C 1
ATOM 650 O O . ASN A 1 86 ? 4.357 8.535 -5.659 1.00 91.44 86 ASN A O 1
ATOM 654 N N . TRP A 1 87 ? 2.817 7.088 -6.411 1.00 97.00 87 TRP A N 1
ATOM 655 C CA . TRP A 1 87 ? 3.742 5.993 -6.664 1.00 97.00 87 TRP A CA 1
ATOM 656 C C . TRP A 1 87 ? 3.615 5.471 -8.090 1.00 97.00 87 TRP A C 1
ATOM 658 O O . TRP A 1 87 ? 2.526 5.305 -8.628 1.00 97.00 87 TRP A O 1
ATOM 668 N N . ASN A 1 88 ? 4.752 5.139 -8.695 1.00 97.12 88 ASN A N 1
ATOM 669 C CA . ASN A 1 88 ? 4.812 4.467 -9.996 1.00 97.12 88 ASN A CA 1
ATOM 670 C C . ASN A 1 88 ? 4.801 2.935 -9.869 1.00 97.12 88 ASN A C 1
ATOM 672 O O . ASN A 1 88 ? 5.213 2.227 -10.791 1.00 97.12 88 ASN A O 1
ATOM 676 N N . TRP A 1 89 ? 4.348 2.440 -8.722 1.00 97.56 89 TRP A N 1
ATOM 677 C CA . TRP A 1 89 ? 4.188 1.032 -8.401 1.00 97.56 89 TRP A CA 1
ATOM 678 C C . TRP A 1 89 ? 2.902 0.823 -7.602 1.00 97.56 89 TRP A C 1
ATOM 680 O O . TRP A 1 89 ? 2.393 1.741 -6.948 1.00 97.56 89 TRP A O 1
ATOM 690 N N . HIS A 1 90 ? 2.390 -0.399 -7.632 1.00 98.00 90 HIS A N 1
ATOM 691 C CA . HIS A 1 90 ? 1.257 -0.810 -6.813 1.00 98.00 90 HIS A CA 1
ATOM 692 C C . HIS A 1 90 ? 1.345 -2.299 -6.481 1.00 98.00 90 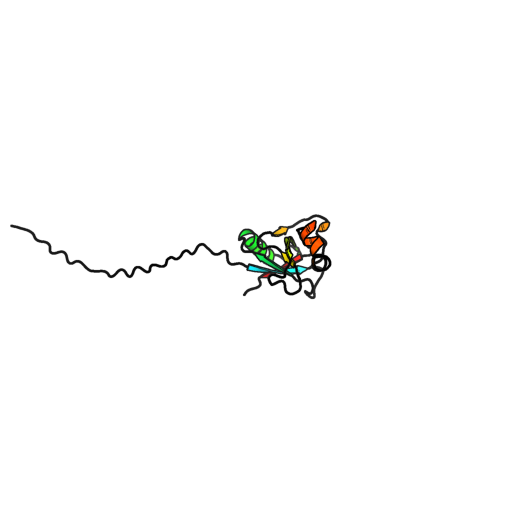HIS A C 1
ATOM 694 O O . HIS A 1 90 ? 2.064 -3.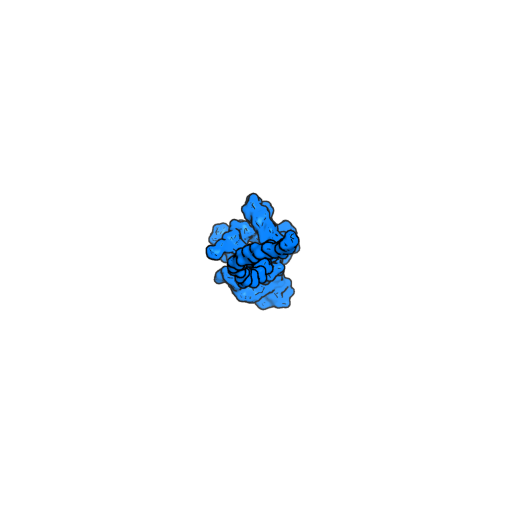054 -7.141 1.00 98.00 90 HIS A O 1
ATOM 700 N N . PHE A 1 91 ? 0.617 -2.714 -5.444 1.00 98.00 91 PHE A N 1
ATOM 701 C CA . PHE A 1 91 ? 0.379 -4.131 -5.184 1.00 98.00 91 PHE A CA 1
ATOM 702 C C . PHE A 1 91 ? -0.462 -4.718 -6.309 1.00 98.00 91 PHE A C 1
ATOM 704 O O . PHE A 1 91 ? -1.501 -4.152 -6.649 1.00 98.00 91 PHE A O 1
ATOM 711 N N . LYS A 1 92 ? -0.031 -5.855 -6.856 1.00 97.94 92 LYS A N 1
ATOM 712 C CA . LYS A 1 92 ? -0.811 -6.590 -7.852 1.00 97.94 92 LYS A CA 1
ATOM 713 C C . LYS A 1 92 ? -2.175 -6.940 -7.257 1.00 97.94 92 LYS A C 1
ATOM 715 O O . LYS A 1 92 ? -2.190 -7.516 -6.167 1.00 97.94 92 LYS A O 1
ATOM 720 N N . PRO A 1 93 ? -3.297 -6.615 -7.921 1.00 96.81 93 PRO A N 1
ATOM 721 C CA . PRO A 1 93 ? -4.608 -6.995 -7.419 1.00 96.81 93 PRO A CA 1
ATOM 722 C C . PRO A 1 93 ? -4.664 -8.492 -7.109 1.00 96.81 93 PRO A C 1
ATOM 724 O O . PRO A 1 93 ? -4.160 -9.303 -7.882 1.00 96.81 93 PRO A O 1
ATOM 727 N N . ASP A 1 94 ? -5.236 -8.832 -5.956 1.00 97.25 94 ASP A N 1
ATOM 728 C CA . ASP A 1 94 ? -5.438 -10.21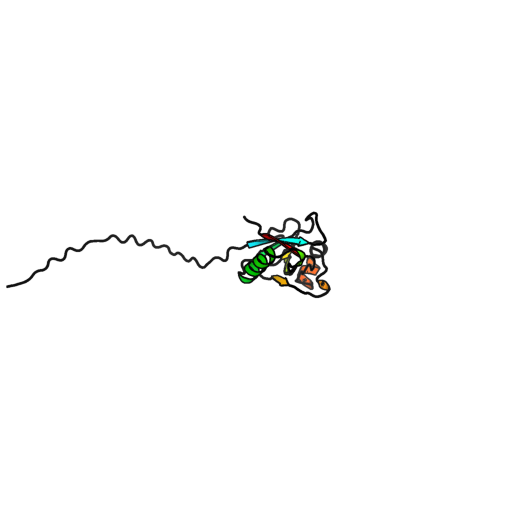2 -5.485 1.00 97.25 94 ASP A CA 1
ATOM 729 C C . ASP A 1 94 ? -4.160 -11.030 -5.190 1.00 97.25 94 ASP A C 1
ATOM 731 O O . ASP A 1 94 ? -4.252 -12.190 -4.802 1.00 97.25 94 ASP A O 1
ATOM 735 N N . ASP A 1 95 ? -2.961 -10.441 -5.293 1.00 97.81 95 ASP A N 1
ATOM 736 C CA . ASP A 1 95 ? -1.675 -11.086 -4.956 1.00 97.81 95 ASP A CA 1
ATOM 737 C C . ASP A 1 95 ? -0.984 -10.372 -3.780 1.00 97.81 95 ASP A C 1
ATOM 739 O O . ASP A 1 95 ? 0.183 -9.967 -3.822 1.00 97.81 95 ASP A O 1
ATOM 743 N N . TRP A 1 96 ? -1.742 -10.177 -2.702 1.00 97.75 96 TRP A N 1
ATOM 744 C CA . TRP A 1 96 ? -1.259 -9.658 -1.425 1.00 97.75 96 TRP A CA 1
ATOM 745 C C . TRP A 1 96 ? -2.116 -10.172 -0.268 1.00 97.75 96 TRP A C 1
ATOM 747 O O . TRP A 1 96 ? -3.217 -10.664 -0.458 1.00 97.75 96 TRP A O 1
ATOM 757 N N . ALA A 1 97 ? -1.611 -10.082 0.955 1.00 97.94 97 ALA A N 1
ATOM 758 C CA . ALA A 1 97 ? -2.349 -10.440 2.157 1.00 97.94 97 ALA A CA 1
ATOM 759 C C . ALA A 1 97 ? -1.898 -9.576 3.336 1.00 97.94 97 ALA A C 1
ATOM 761 O O .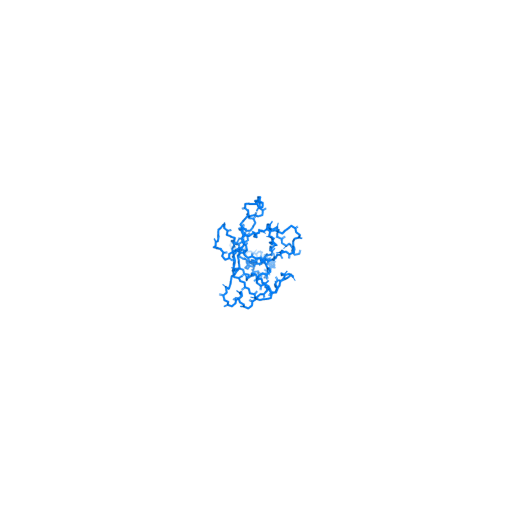 ALA A 1 97 ? -0.881 -8.881 3.274 1.00 97.94 97 ALA A O 1
ATOM 762 N N . LEU A 1 98 ? -2.655 -9.645 4.429 1.00 98.00 98 LEU A N 1
ATOM 763 C CA . LEU A 1 98 ? -2.257 -9.068 5.706 1.00 98.00 98 LEU A CA 1
ATOM 764 C C . LEU A 1 98 ? -1.450 -10.082 6.523 1.00 98.00 98 LEU A C 1
ATOM 766 O O . LEU A 1 98 ? -1.895 -11.215 6.721 1.00 98.00 98 LEU A O 1
ATOM 770 N N . ALA A 1 99 ? -0.294 -9.667 7.033 1.00 95.06 99 ALA A N 1
ATOM 771 C CA . ALA A 1 99 ? 0.636 -10.501 7.785 1.00 95.06 99 ALA A CA 1
ATOM 772 C C . ALA A 1 99 ? 0.871 -9.955 9.202 1.00 95.06 99 ALA A C 1
ATOM 774 O O . ALA A 1 99 ? 0.900 -8.751 9.418 1.00 95.06 99 ALA A O 1
ATOM 775 N N . GLU A 1 100 ? 1.049 -10.849 10.178 1.00 89.06 100 GLU A N 1
ATOM 776 C CA . GLU A 1 100 ? 1.413 -10.474 11.560 1.00 89.06 100 GLU A CA 1
ATOM 777 C C . GLU A 1 100 ? 2.929 -10.398 11.767 1.00 89.06 100 GLU A C 1
ATOM 779 O O . GLU A 1 100 ? 3.413 -9.673 12.626 1.00 89.06 100 GLU A O 1
ATOM 784 N N . MET A 1 101 ? 3.680 -11.171 10.982 1.00 83.94 101 MET A N 1
ATOM 785 C CA . MET A 1 101 ? 5.132 -11.284 11.059 1.00 83.94 101 MET A CA 1
ATOM 786 C C . MET A 1 101 ? 5.699 -11.382 9.649 1.00 83.94 101 MET A C 1
ATOM 788 O O . MET A 1 101 ? 5.070 -11.926 8.738 1.00 83.94 101 MET A O 1
ATOM 792 N N . SER A 1 102 ? 6.905 -10.872 9.444 1.00 78.12 102 SER A N 1
ATOM 793 C CA . SER A 1 102 ? 7.657 -11.062 8.203 1.00 78.12 102 SER A CA 1
ATOM 794 C C . SER A 1 102 ? 9.167 -11.166 8.478 1.00 78.12 102 SER A C 1
ATOM 796 O O . SER A 1 102 ? 9.567 -11.377 9.620 1.00 78.12 102 SER A O 1
ATOM 798 N N . ILE A 1 103 ? 10.013 -11.125 7.447 1.00 75.56 103 ILE A N 1
ATOM 799 C CA . ILE A 1 103 ? 11.484 -11.167 7.576 1.00 75.56 103 ILE A CA 1
ATOM 800 C C . ILE A 1 103 ? 12.075 -9.748 7.517 1.00 75.56 103 ILE A C 1
ATOM 802 O O . ILE A 1 103 ? 11.382 -8.842 7.073 1.00 75.56 103 ILE A O 1
ATOM 806 N N . GLU A 1 104 ? 13.352 -9.553 7.872 1.00 64.81 104 GLU A N 1
ATOM 807 C CA . GLU A 1 104 ? 14.015 -8.224 7.922 1.00 64.81 104 GLU A CA 1
ATOM 808 C C . GLU A 1 104 ? 13.914 -7.393 6.626 1.00 64.81 104 GLU A C 1
ATOM 810 O O . GLU A 1 104 ? 13.951 -6.168 6.664 1.00 64.81 104 GLU A O 1
ATOM 815 N N . LEU A 1 105 ? 13.723 -8.030 5.463 1.00 68.25 105 LEU A N 1
ATOM 816 C CA . LEU A 1 105 ? 13.484 -7.327 4.191 1.00 68.25 105 LEU A CA 1
ATOM 817 C C . LEU A 1 105 ? 12.226 -6.429 4.223 1.00 68.25 105 LEU A C 1
ATOM 819 O O . LEU A 1 105 ? 12.047 -5.573 3.360 1.00 68.25 105 LEU A O 1
ATOM 823 N N . CYS A 1 106 ? 11.352 -6.639 5.202 1.00 81.38 106 CYS A N 1
ATOM 824 C CA . CYS A 1 106 ? 10.065 -5.984 5.337 1.00 81.38 106 CYS A CA 1
ATOM 825 C C . CYS A 1 106 ? 10.115 -4.643 6.086 1.00 81.38 106 CYS A C 1
ATOM 827 O O . CYS A 1 106 ? 9.095 -3.983 6.200 1.00 81.38 106 CYS A O 1
ATOM 829 N N . ASP A 1 107 ? 11.275 -4.142 6.507 1.00 80.19 107 ASP A N 1
ATOM 830 C CA . ASP A 1 107 ? 11.364 -2.815 7.148 1.00 80.19 107 ASP A CA 1
ATOM 831 C C . ASP A 1 107 ? 11.442 -1.637 6.147 1.00 80.19 107 ASP A C 1
ATOM 833 O O . ASP A 1 107 ? 11.802 -0.517 6.510 1.00 80.19 107 ASP A O 1
ATOM 837 N N . GLY A 1 108 ? 11.110 -1.878 4.873 1.00 88.88 108 GLY A N 1
ATOM 838 C CA . GLY A 1 108 ? 11.164 -0.875 3.807 1.00 88.88 108 GLY A CA 1
ATOM 839 C C . GLY A 1 108 ? 10.035 0.163 3.848 1.00 88.88 108 GLY A C 1
ATOM 840 O O . GLY A 1 108 ? 8.927 -0.093 4.330 1.00 88.88 108 GLY A O 1
ATOM 841 N N . LEU A 1 109 ? 10.304 1.339 3.281 1.00 94.62 109 LEU A N 1
ATOM 842 C CA . LEU A 1 109 ? 9.335 2.417 3.082 1.00 94.62 109 LEU A CA 1
ATOM 843 C C . LEU A 1 109 ? 8.773 2.401 1.650 1.00 94.62 109 LEU A C 1
ATOM 845 O O . LEU A 1 109 ? 9.443 1.945 0.724 1.00 94.62 109 LEU A O 1
ATOM 849 N N . PRO A 1 110 ? 7.573 2.963 1.415 1.00 95.94 110 PRO A N 1
ATOM 850 C CA . PRO A 1 110 ? 7.000 3.140 0.072 1.00 95.94 110 PRO A CA 1
ATOM 851 C C . PRO A 1 110 ? 7.918 3.853 -0.941 1.00 95.94 110 PRO A C 1
ATOM 853 O O . PRO A 1 110 ? 7.805 3.654 -2.155 1.00 95.94 110 PRO A O 1
ATOM 856 N N . THR A 1 111 ? 8.879 4.640 -0.449 1.00 96.25 111 THR A N 1
ATOM 857 C CA . THR A 1 111 ? 9.932 5.273 -1.250 1.00 96.25 111 THR A CA 1
ATOM 858 C C . THR A 1 111 ? 10.943 4.289 -1.833 1.00 96.25 111 THR A C 1
ATOM 860 O O . THR A 1 111 ? 11.571 4.614 -2.838 1.00 96.25 111 THR A O 1
ATOM 863 N N . ASP A 1 112 ? 11.106 3.096 -1.262 1.00 95.19 112 ASP A N 1
ATOM 864 C CA . ASP A 1 112 ? 12.156 2.163 -1.678 1.00 95.19 112 ASP A CA 1
ATOM 865 C C . ASP A 1 112 ? 11.841 1.530 -3.041 1.00 95.19 112 ASP A C 1
ATOM 867 O O . ASP A 1 112 ? 12.696 1.627 -3.934 1.00 95.19 112 ASP A O 1
ATOM 871 N N . PRO A 1 113 ? 10.625 0.987 -3.295 1.00 95.19 113 PRO A N 1
ATOM 872 C CA . PRO A 1 113 ? 10.236 0.596 -4.648 1.00 95.19 113 PRO A CA 1
ATOM 873 C C . PRO A 1 113 ? 10.250 1.775 -5.622 1.00 95.19 113 PRO A C 1
ATOM 875 O O . PRO A 1 113 ? 10.621 1.614 -6.781 1.00 95.19 113 PRO A O 1
ATOM 878 N N . GLN A 1 114 ? 9.922 2.986 -5.163 1.00 95.62 114 GLN A N 1
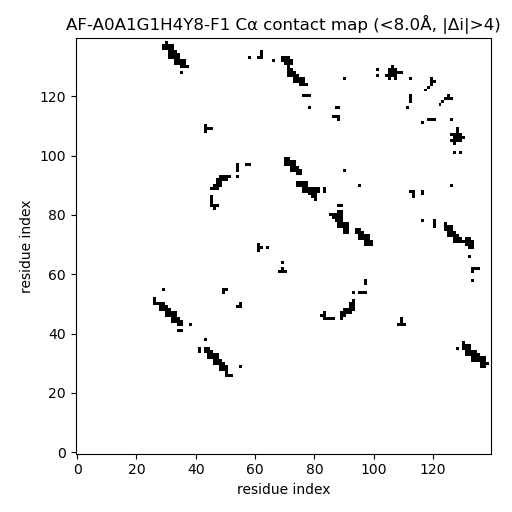ATOM 879 C CA . GLN A 1 114 ? 9.950 4.178 -6.013 1.00 95.62 114 GLN A CA 1
ATOM 880 C C . GLN A 1 114 ? 11.370 4.577 -6.444 1.00 95.62 114 GLN A C 1
ATOM 882 O O . GLN A 1 114 ? 11.564 5.018 -7.579 1.00 95.62 114 GLN A O 1
ATOM 887 N N . ALA A 1 115 ? 12.364 4.425 -5.569 1.00 96.25 115 ALA A N 1
ATOM 888 C CA . ALA A 1 115 ? 13.749 4.803 -5.838 1.00 96.25 115 ALA A CA 1
ATOM 889 C C . ALA A 1 115 ? 14.469 3.826 -6.783 1.00 96.25 115 ALA A C 1
ATOM 891 O O . ALA A 1 115 ? 15.468 4.189 -7.404 1.00 96.25 115 ALA A O 1
ATOM 892 N N . SER A 1 116 ? 14.011 2.576 -6.888 1.00 95.50 116 SER A N 1
ATOM 893 C CA . SER A 1 116 ? 14.663 1.535 -7.699 1.00 95.50 116 SER A CA 1
ATOM 894 C C . SER A 1 116 ? 13.660 0.507 -8.222 1.00 95.50 116 SER A C 1
ATOM 896 O O . SER A 1 116 ? 13.775 -0.692 -7.965 1.00 95.50 116 SER A O 1
ATOM 898 N N . LEU A 1 117 ? 12.671 0.990 -8.975 1.00 96.56 117 LEU A N 1
ATOM 899 C CA . LEU A 1 117 ? 11.505 0.203 -9.378 1.00 96.56 117 LEU A CA 1
ATOM 900 C C . LEU A 1 117 ? 11.848 -1.084 -10.133 1.00 96.56 117 LEU A C 1
ATOM 902 O O . LEU A 1 117 ? 11.280 -2.130 -9.834 1.00 96.56 117 LEU A O 1
ATOM 906 N N . ASP A 1 118 ? 12.800 -1.038 -11.065 1.00 97.62 118 ASP A N 1
ATOM 907 C CA . ASP A 1 118 ? 13.182 -2.224 -11.840 1.00 97.62 118 ASP A CA 1
ATOM 908 C C . ASP A 1 118 ? 13.796 -3.314 -10.955 1.00 97.62 118 ASP A C 1
ATOM 910 O O . ASP A 1 118 ? 13.464 -4.488 -11.089 1.00 97.62 118 ASP A O 1
ATOM 914 N N . TYR A 1 119 ? 14.636 -2.938 -9.988 1.00 96.25 119 TYR A N 1
ATOM 915 C CA . TYR A 1 119 ? 15.173 -3.893 -9.018 1.00 96.25 119 TYR A CA 1
ATOM 916 C C . TYR A 1 119 ? 14.052 -4.506 -8.172 1.00 96.25 119 TYR A C 1
ATOM 918 O O . TYR A 1 119 ? 13.977 -5.726 -8.015 1.00 96.25 119 TYR A O 1
ATOM 926 N N . TRP A 1 120 ? 13.157 -3.670 -7.655 1.00 96.19 120 TRP A N 1
ATOM 927 C CA . TRP A 1 120 ? 12.071 -4.127 -6.799 1.00 96.19 120 TRP A CA 1
ATOM 928 C C . TRP A 1 120 ? 11.080 -5.025 -7.533 1.00 96.19 120 TRP A C 1
ATOM 930 O O . TRP A 1 120 ? 10.701 -6.055 -6.989 1.00 96.19 120 TRP A O 1
ATOM 940 N N . VAL A 1 121 ? 10.707 -4.709 -8.771 1.00 97.06 121 VAL A N 1
ATOM 941 C CA . VAL A 1 121 ? 9.755 -5.526 -9.537 1.00 97.06 121 VAL A CA 1
ATOM 942 C C . VAL A 1 121 ? 10.422 -6.775 -10.117 1.00 97.06 121 VAL A C 1
ATOM 944 O O . VAL A 1 121 ? 9.858 -7.861 -10.009 1.00 97.06 121 VAL A O 1
ATOM 947 N N . ASP A 1 122 ? 11.625 -6.664 -10.686 1.00 97.12 122 ASP A N 1
ATOM 948 C CA . ASP A 1 122 ? 12.224 -7.767 -11.453 1.00 97.12 122 ASP A CA 1
ATOM 949 C C . ASP A 1 122 ? 13.101 -8.700 -10.602 1.00 97.12 122 ASP A C 1
ATOM 951 O O .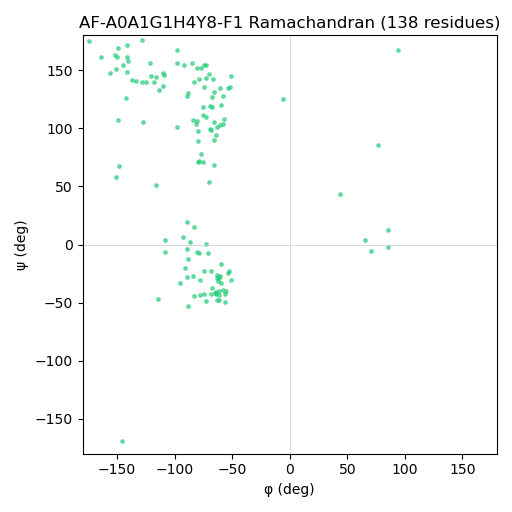 ASP A 1 122 ? 13.386 -9.826 -11.015 1.00 97.12 122 ASP A O 1
ATOM 955 N N . ARG A 1 123 ? 13.576 -8.249 -9.431 1.00 95.38 123 ARG A N 1
ATOM 956 C CA . ARG A 1 123 ? 14.471 -9.035 -8.557 1.00 95.38 123 ARG A CA 1
ATOM 957 C C . ARG A 1 123 ? 13.832 -9.399 -7.229 1.00 95.38 123 ARG A C 1
ATOM 959 O O . ARG A 1 123 ? 13.945 -10.552 -6.825 1.00 95.38 123 ARG A O 1
ATOM 966 N N . VAL A 1 124 ? 13.195 -8.442 -6.554 1.00 94.69 124 VAL A N 1
ATOM 967 C CA . VAL A 1 124 ? 12.528 -8.701 -5.266 1.00 94.69 124 VAL A CA 1
ATOM 968 C C . VAL A 1 124 ? 11.127 -9.277 -5.491 1.00 94.69 124 VAL A C 1
ATOM 970 O O . VAL A 1 124 ? 10.738 -10.242 -4.839 1.00 94.69 124 VAL A O 1
ATOM 973 N N . GLY A 1 125 ? 10.376 -8.703 -6.431 1.00 95.06 125 GLY A N 1
ATOM 974 C CA . GLY A 1 125 ? 9.036 -9.110 -6.859 1.00 95.06 125 GLY A CA 1
ATOM 975 C C . GLY A 1 125 ? 7.921 -8.856 -5.845 1.00 95.06 125 GLY A C 1
ATOM 976 O O . GLY A 1 125 ? 6.755 -9.094 -6.155 1.00 95.06 125 GLY A O 1
ATOM 977 N N . ARG A 1 126 ? 8.255 -8.410 -4.631 1.00 94.38 126 ARG A N 1
ATOM 978 C CA . ARG A 1 126 ? 7.339 -8.297 -3.494 1.00 94.38 126 ARG A CA 1
ATOM 979 C C . ARG A 1 126 ? 7.687 -7.082 -2.649 1.00 94.38 126 ARG A C 1
ATOM 981 O O . ARG A 1 126 ? 8.843 -6.670 -2.604 1.00 94.38 126 ARG A O 1
ATOM 988 N N . PHE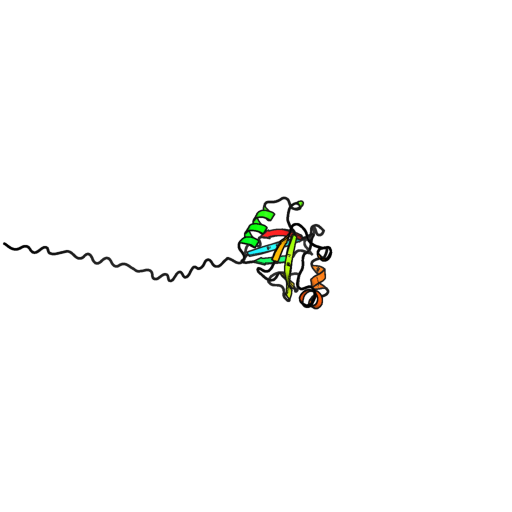 A 1 127 ? 6.701 -6.561 -1.940 1.00 95.62 127 PHE A N 1
ATOM 989 C CA . PHE A 1 127 ? 6.883 -5.507 -0.955 1.00 95.62 127 PHE A CA 1
ATOM 990 C C . PHE A 1 127 ? 6.061 -5.833 0.291 1.00 95.62 127 PHE A C 1
ATOM 992 O O . PHE A 1 127 ? 4.971 -6.396 0.204 1.00 95.62 127 PHE A O 1
ATOM 999 N N . CYS A 1 128 ? 6.614 -5.543 1.461 1.00 94.69 128 CYS A N 1
ATOM 1000 C CA . CYS A 1 128 ? 6.005 -5.893 2.739 1.00 94.69 128 CYS A CA 1
ATOM 1001 C C . CYS A 1 128 ? 6.364 -4.853 3.799 1.00 94.69 128 CYS A C 1
ATOM 1003 O O . CYS A 1 128 ? 7.125 -5.172 4.693 1.00 94.69 128 CYS A O 1
ATOM 1005 N N . PRO A 1 129 ? 5.887 -3.606 3.709 1.00 95.31 129 PRO A N 1
ATOM 1006 C CA . PRO A 1 129 ? 6.257 -2.568 4.666 1.00 95.31 129 PRO A CA 1
ATOM 1007 C C . PRO A 1 129 ? 5.716 -2.905 6.064 1.00 95.31 129 PRO A C 1
ATOM 1009 O O . PRO A 1 129 ? 4.522 -2.758 6.308 1.00 95.31 129 PRO A O 1
ATOM 1012 N N . TRP A 1 130 ? 6.573 -3.333 6.993 1.00 94.81 130 TRP A N 1
ATOM 1013 C CA . TRP A 1 130 ? 6.217 -3.795 8.342 1.00 94.81 130 TRP A CA 1
ATOM 1014 C C . TRP A 1 130 ? 5.460 -2.730 9.124 1.00 94.81 130 TRP A C 1
ATOM 1016 O O . TRP A 1 130 ? 4.499 -3.008 9.829 1.00 94.81 130 TRP A O 1
ATOM 1026 N N . GLY A 1 131 ? 5.873 -1.474 8.965 1.00 95.00 131 GLY A N 1
ATOM 1027 C CA . GLY A 1 131 ? 5.202 -0.343 9.587 1.00 95.00 131 GLY A CA 1
ATOM 1028 C C . GLY A 1 131 ? 3.854 0.014 8.960 1.00 95.00 131 GLY A C 1
ATOM 1029 O O . GLY A 1 131 ? 3.266 1.005 9.381 1.00 95.00 131 GLY A O 1
ATOM 1030 N N . SER A 1 132 ? 3.378 -0.701 7.940 1.00 97.38 132 SER A N 1
ATOM 1031 C CA . SER A 1 132 ? 2.116 -0.360 7.288 1.00 97.38 132 SER A CA 1
ATOM 1032 C C . SER A 1 132 ? 0.896 -0.857 8.053 1.00 97.38 132 SER A C 1
ATOM 1034 O O . SER A 1 132 ? 0.932 -1.874 8.737 1.00 97.38 132 SER A O 1
ATOM 1036 N N . PHE A 1 133 ? -0.217 -0.151 7.892 1.00 98.19 133 PHE A N 1
ATOM 1037 C CA . PHE A 1 133 ? -1.518 -0.552 8.413 1.00 98.19 133 PHE A CA 1
ATOM 1038 C C . PHE A 1 133 ? -2.630 -0.006 7.520 1.00 98.19 133 PHE A C 1
ATOM 1040 O O . PHE A 1 133 ? -2.488 1.056 6.907 1.00 98.19 133 PHE A O 1
ATOM 1047 N N . VAL A 1 134 ? -3.767 -0.705 7.461 1.00 98.38 134 VAL A N 1
ATOM 1048 C CA . VAL A 1 134 ? -4.948 -0.180 6.766 1.00 98.38 134 VAL A CA 1
ATOM 1049 C C . VAL A 1 134 ? -5.507 1.030 7.524 1.00 98.38 134 VAL A C 1
ATOM 1051 O O . VAL A 1 134 ? -5.795 0.951 8.719 1.00 98.38 134 VAL A O 1
ATOM 1054 N N . LYS A 1 135 ? -5.686 2.153 6.825 1.00 97.75 135 LYS A N 1
ATOM 1055 C CA . LYS A 1 135 ? -6.311 3.384 7.332 1.00 97.75 135 LYS A CA 1
ATOM 1056 C C . LYS A 1 135 ? -7.823 3.361 7.142 1.00 97.75 135 LYS A C 1
ATOM 1058 O O . LYS A 1 135 ? -8.564 3.581 8.096 1.00 97.75 135 LYS A O 1
ATOM 1063 N N . GLN A 1 136 ? -8.267 3.098 5.914 1.00 97.62 136 GLN A N 1
ATOM 1064 C CA . GLN A 1 136 ? -9.678 3.102 5.528 1.00 97.62 136 GLN A CA 1
ATOM 1065 C C . GLN A 1 136 ? -9.899 2.389 4.192 1.00 97.62 136 GLN A C 1
ATOM 1067 O O . GLN A 1 136 ? -8.988 2.268 3.373 1.00 97.62 136 GLN A O 1
ATOM 1072 N N . GLU A 1 137 ? -11.141 2.005 3.930 1.00 97.19 137 GLU A N 1
ATOM 1073 C CA . GLU A 1 137 ? -11.600 1.727 2.572 1.00 97.19 137 GLU A CA 1
ATOM 1074 C C . GLU A 1 137 ? -11.805 3.040 1.797 1.00 97.19 137 GLU A C 1
ATOM 1076 O O . GLU A 1 137 ? -12.399 3.993 2.312 1.00 97.19 137 GLU A O 1
ATOM 1081 N N . LYS A 1 138 ? -11.343 3.091 0.544 1.00 93.81 138 LYS A N 1
ATOM 1082 C CA . LYS A 1 138 ? -11.692 4.158 -0.395 1.00 93.81 138 LYS A CA 1
ATOM 1083 C C . LYS A 1 138 ? -13.022 3.808 -1.054 1.00 93.81 138 LYS A C 1
ATOM 1085 O O . LYS A 1 138 ? -13.092 2.908 -1.884 1.00 93.81 138 LYS A O 1
ATOM 1090 N N . LYS A 1 139 ? -14.075 4.528 -0.669 1.00 83.31 139 LYS A N 1
ATOM 1091 C CA . LYS A 1 139 ? -15.359 4.453 -1.370 1.00 83.31 139 LYS A CA 1
ATOM 1092 C C . LYS A 1 139 ? -15.242 5.167 -2.727 1.00 83.31 139 LYS A C 1
ATOM 1094 O O . LYS A 1 139 ? -14.523 6.168 -2.784 1.00 83.31 139 LYS A O 1
ATOM 1099 N N . PRO A 1 140 ? -15.897 4.645 -3.778 1.00 65.00 140 PRO A N 1
ATOM 1100 C CA . PRO A 1 140 ? -15.948 5.292 -5.086 1.00 65.00 140 PRO A CA 1
ATOM 1101 C C . PRO A 1 140 ? -16.619 6.670 -5.037 1.00 65.00 140 PRO A C 1
ATOM 1103 O O . PRO A 1 140 ? -17.442 6.905 -4.118 1.00 65.00 140 PRO A O 1
#